Protein AF-A0A0H5R7G7-F1 (afdb_monomer_lite)

Foldseek 3Di:
DDPPDDDDDPDQDPPDPCSQVVQQVVCCVVCVVCVVVVQWDDHRPDIDGHDPDPVPDDCWDDDPQWIDHDPDIGGNVVVVVVVVPDDDDFFPVVVPPCQVPDVVSCVVCVVVVVVVVVVCVPPPDDDPVVRRPDTPDDDPDD

Secondary structure (DSSP, 8-state):
-BTTB----SSPPTT-TTHHHHHHHHHHHHHHHHHTTT-EEEETTEEEE--SSGGG--SEEEETTEEEETTEEEE-HHHHHHHHTPPPP-BTTTHHHHGGGSTTHHHHHHHHHHHHHHHHTT-S---HHHHHTSBTT-----

pLDDT: mean 73.99, std 12.45, range [29.14, 89.25]

Structure (mmCIF, N/CA/C/O backbone):
data_AF-A0A0H5R7G7-F1
#
_entry.id   AF-A0A0H5R7G7-F1
#
loop_
_atom_site.group_PDB
_atom_site.id
_atom_site.type_symbol
_atom_site.label_atom_id
_atom_site.label_alt_id
_atom_site.label_comp_id
_atom_site.label_asym_id
_atom_site.label_entity_id
_atom_site.label_seq_id
_atom_site.pdbx_PDB_ins_code
_atom_site.Cartn_x
_atom_site.Cartn_y
_atom_site.Cartn_z
_atom_site.occupancy
_atom_site.B_iso_or_equiv
_atom_site.auth_seq_id
_atom_site.auth_comp_id
_atom_site.auth_asym_id
_atom_site.auth_atom_id
_atom_site.pdbx_PDB_model_num
ATOM 1 N N . LEU A 1 1 ? 5.792 -4.549 28.013 1.00 50.31 1 LEU A N 1
ATOM 2 C CA . LEU A 1 1 ? 6.858 -5.034 28.916 1.00 50.31 1 LEU A CA 1
ATOM 3 C C . LEU A 1 1 ? 6.935 -6.538 28.756 1.00 50.31 1 LEU A C 1
ATOM 5 O O . LEU A 1 1 ? 5.994 -7.222 29.135 1.00 50.31 1 LEU A O 1
ATOM 9 N N . THR A 1 2 ? 7.977 -7.040 28.101 1.00 74.25 2 THR A N 1
ATOM 10 C CA . THR A 1 2 ? 8.246 -8.481 28.092 1.00 74.25 2 THR A CA 1
ATOM 11 C C . THR A 1 2 ? 8.862 -8.890 29.431 1.00 74.25 2 THR A C 1
ATOM 13 O O . THR A 1 2 ? 9.544 -8.065 30.041 1.00 74.25 2 THR A O 1
ATOM 16 N N . PRO A 1 3 ? 8.698 -10.149 29.873 1.00 75.56 3 PRO A N 1
ATOM 17 C CA . PRO A 1 3 ? 9.282 -10.637 31.128 1.00 75.56 3 PRO A CA 1
ATOM 18 C C . PRO A 1 3 ? 10.816 -10.503 31.220 1.00 75.56 3 PRO A C 1
ATOM 20 O O . PRO A 1 3 ? 11.372 -10.609 32.303 1.00 75.56 3 PRO A O 1
ATOM 23 N N . LEU A 1 4 ? 11.497 -10.276 30.089 1.00 76.75 4 LEU A N 1
ATOM 24 C CA . LEU A 1 4 ? 12.958 -10.310 29.942 1.00 76.75 4 LEU A CA 1
ATOM 25 C C . LEU A 1 4 ? 13.620 -8.923 29.798 1.00 76.75 4 LEU A C 1
ATOM 27 O O . LEU A 1 4 ? 14.809 -8.846 29.505 1.00 76.75 4 LEU A O 1
ATOM 31 N N . GLY A 1 5 ? 12.876 -7.828 29.989 1.00 83.69 5 GLY A N 1
ATOM 32 C CA . GLY A 1 5 ? 13.410 -6.459 29.927 1.00 83.69 5 GLY A CA 1
ATOM 33 C C . GLY A 1 5 ? 12.799 -5.587 28.828 1.00 83.69 5 GLY A C 1
ATOM 34 O O . GLY A 1 5 ? 11.854 -5.984 28.142 1.00 83.69 5 GLY A O 1
ATOM 35 N N . ILE A 1 6 ? 13.316 -4.359 28.702 1.00 85.50 6 ILE A N 1
ATOM 36 C CA . ILE A 1 6 ? 12.891 -3.365 27.706 1.00 85.50 6 ILE A CA 1
ATOM 37 C C . ILE A 1 6 ? 13.843 -3.439 26.512 1.00 85.50 6 ILE A C 1
ATOM 39 O O . ILE A 1 6 ? 15.042 -3.221 26.663 1.00 85.50 6 ILE A O 1
ATOM 43 N N . VAL A 1 7 ? 13.301 -3.716 25.326 1.00 83.38 7 VAL A N 1
ATOM 44 C CA . VAL A 1 7 ? 14.051 -3.705 24.065 1.00 83.38 7 VAL A CA 1
ATOM 45 C C . VAL A 1 7 ? 13.542 -2.557 23.203 1.00 83.38 7 VAL A C 1
ATOM 47 O O . VAL A 1 7 ? 12.358 -2.506 22.870 1.00 83.38 7 VAL A O 1
ATOM 50 N N . THR A 1 8 ? 14.440 -1.646 22.830 1.00 86.56 8 THR A N 1
ATOM 51 C CA . THR A 1 8 ? 14.144 -0.572 21.876 1.00 86.56 8 THR A CA 1
ATOM 52 C C . THR A 1 8 ? 14.501 -1.046 20.467 1.00 86.56 8 THR A C 1
ATOM 54 O O . THR A 1 8 ? 15.643 -1.450 20.239 1.00 86.56 8 THR A O 1
ATOM 57 N N . PRO A 1 9 ? 13.562 -1.024 19.505 1.00 85.19 9 PRO A N 1
ATOM 58 C CA . PRO A 1 9 ? 13.853 -1.442 18.143 1.00 85.19 9 PRO A CA 1
ATOM 59 C C . PRO A 1 9 ? 14.796 -0.442 17.460 1.00 85.19 9 PRO A C 1
ATOM 61 O O . PRO A 1 9 ? 14.601 0.767 17.538 1.00 85.19 9 PRO A O 1
ATOM 64 N N . LEU A 1 10 ? 15.796 -0.958 16.742 1.00 89.19 10 LEU A N 1
ATOM 65 C CA . LEU A 1 10 ? 16.731 -0.154 15.937 1.00 89.19 10 LEU A CA 1
ATOM 66 C C . LEU A 1 10 ? 16.224 0.107 14.510 1.00 89.19 10 LEU A C 1
ATOM 68 O O . LEU A 1 10 ? 16.883 0.775 13.718 1.00 89.19 10 LEU A O 1
ATOM 72 N N . ARG A 1 11 ? 15.064 -0.457 14.162 1.00 89.12 11 ARG A N 1
ATOM 73 C CA . ARG A 1 11 ? 14.393 -0.296 12.869 1.00 89.12 11 ARG A CA 1
ATOM 74 C C . ARG A 1 11 ? 12.963 0.171 13.086 1.00 89.12 11 ARG A C 1
ATOM 76 O O . ARG A 1 11 ? 12.426 0.055 14.186 1.00 89.12 11 ARG A O 1
ATOM 83 N N . LEU A 1 12 ? 12.356 0.687 12.022 1.00 87.19 12 LEU A N 1
ATOM 84 C CA . LEU A 1 12 ? 10.979 1.154 12.050 1.00 87.19 12 LEU A CA 1
ATOM 85 C C . LEU A 1 12 ? 10.042 0.006 12.487 1.00 87.19 12 LEU A C 1
ATOM 87 O O . LEU A 1 12 ? 10.046 -1.049 11.849 1.00 87.19 12 LEU A O 1
ATOM 91 N N . PRO A 1 13 ? 9.277 0.163 13.581 1.00 85.94 13 PRO A N 1
ATOM 92 C CA . PRO A 1 13 ? 8.437 -0.909 14.096 1.00 85.94 13 PRO A CA 1
ATOM 93 C C . PRO A 1 13 ? 7.191 -1.117 13.226 1.00 85.94 13 PRO A C 1
ATOM 95 O O . PRO A 1 13 ? 6.545 -0.157 12.792 1.00 85.94 13 PRO A O 1
ATOM 98 N N . HIS A 1 14 ? 6.814 -2.380 13.022 1.00 83.44 14 HIS A N 1
ATOM 99 C CA . HIS A 1 14 ? 5.544 -2.747 12.392 1.00 83.44 14 HIS A CA 1
ATOM 100 C C . HIS A 1 14 ? 4.369 -2.396 13.321 1.00 83.44 14 HIS A C 1
ATOM 102 O O . HIS A 1 14 ? 4.463 -2.566 14.535 1.00 83.44 14 HIS A O 1
ATOM 108 N N . GLY A 1 15 ? 3.262 -1.904 12.758 1.00 81.75 15 GLY A N 1
ATOM 109 C CA . GLY A 1 15 ? 2.038 -1.594 13.513 1.00 81.75 15 GLY A CA 1
ATOM 110 C C . GLY A 1 15 ? 1.995 -0.215 14.185 1.00 81.75 15 GLY A C 1
ATOM 111 O O . GLY A 1 15 ? 0.993 0.119 14.812 1.00 81.75 15 GLY A O 1
ATOM 112 N N . ASN A 1 16 ? 3.033 0.616 14.038 1.00 83.19 16 ASN A N 1
ATOM 113 C CA . ASN A 1 16 ? 2.960 2.023 14.436 1.00 83.19 16 ASN A CA 1
ATOM 114 C C . ASN A 1 16 ? 2.222 2.838 13.354 1.00 83.19 16 ASN A C 1
ATOM 116 O O . ASN A 1 16 ? 2.497 2.697 12.162 1.00 83.19 16 ASN A O 1
ATOM 120 N N . MET A 1 17 ? 1.297 3.702 13.788 1.00 79.44 17 MET A N 1
ATOM 121 C CA . MET A 1 17 ? 0.464 4.563 12.937 1.00 79.44 17 MET A CA 1
ATOM 122 C C . MET A 1 17 ? 1.279 5.379 11.923 1.00 79.44 17 MET A C 1
ATOM 124 O O . MET A 1 17 ? 0.839 5.567 10.792 1.00 79.44 17 MET A O 1
ATOM 128 N N . ASN A 1 18 ? 2.483 5.815 12.301 1.00 85.88 18 ASN A N 1
ATOM 129 C CA . ASN A 1 18 ? 3.323 6.659 11.451 1.00 85.88 18 ASN A CA 1
ATOM 130 C C . ASN A 1 18 ? 4.314 5.875 10.580 1.00 85.88 18 ASN A C 1
ATOM 132 O O . ASN A 1 18 ? 4.962 6.469 9.719 1.00 85.88 18 ASN A O 1
ATOM 136 N N . SER A 1 19 ? 4.434 4.556 10.766 1.00 86.75 19 SER A N 1
ATOM 137 C CA . SER A 1 19 ? 5.419 3.757 10.029 1.00 86.75 19 SER A CA 1
ATOM 138 C C . SER A 1 19 ? 5.144 3.729 8.529 1.00 86.75 19 SER A C 1
ATOM 140 O O . SER A 1 19 ? 6.076 3.816 7.738 1.00 86.75 19 SER A O 1
ATOM 142 N N . VAL A 1 20 ? 3.870 3.674 8.129 1.00 84.94 20 VAL A N 1
ATOM 143 C CA . VAL A 1 20 ? 3.482 3.678 6.710 1.00 84.94 20 VAL A CA 1
ATOM 144 C C . VAL A 1 20 ? 3.939 4.968 6.026 1.00 84.94 20 VAL A C 1
ATOM 146 O O . VAL A 1 20 ? 4.558 4.918 4.967 1.00 84.94 20 VAL A O 1
ATOM 149 N N . PHE A 1 21 ? 3.699 6.121 6.656 1.00 86.81 21 PHE A N 1
ATOM 150 C CA . PHE A 1 21 ? 4.079 7.422 6.104 1.00 86.81 21 PHE A CA 1
ATOM 151 C C . PHE A 1 21 ? 5.596 7.608 6.055 1.00 86.81 21 PHE A C 1
ATOM 153 O O . PHE A 1 21 ? 6.124 8.046 5.036 1.00 86.81 21 PHE A O 1
ATOM 160 N N . ALA A 1 22 ? 6.303 7.236 7.126 1.00 86.44 22 ALA A N 1
ATOM 161 C CA . ALA A 1 22 ? 7.760 7.325 7.173 1.00 86.44 22 ALA A CA 1
ATOM 162 C C . ALA A 1 22 ? 8.418 6.438 6.102 1.00 86.44 22 ALA A C 1
ATOM 164 O O . ALA A 1 22 ? 9.371 6.853 5.442 1.00 86.44 22 ALA A O 1
ATOM 165 N N . PHE A 1 23 ? 7.884 5.233 5.888 1.00 87.69 23 PHE A N 1
ATOM 166 C CA . PHE A 1 23 ? 8.379 4.324 4.862 1.00 87.69 23 PHE A CA 1
ATOM 167 C C . PHE A 1 23 ? 8.081 4.830 3.446 1.00 87.69 23 PHE A C 1
ATOM 169 O O . PHE A 1 23 ? 8.988 4.880 2.615 1.00 87.69 23 PHE A O 1
ATOM 176 N N . GLN A 1 24 ? 6.848 5.282 3.191 1.00 87.75 24 GLN A N 1
ATOM 177 C CA . GLN A 1 24 ? 6.452 5.877 1.913 1.00 87.75 24 GLN A CA 1
ATOM 178 C C . GLN A 1 24 ? 7.343 7.076 1.556 1.00 87.75 24 GLN A C 1
ATOM 180 O O . GLN A 1 24 ? 7.881 7.134 0.453 1.00 87.75 24 GLN A O 1
ATOM 185 N N . GLN A 1 25 ? 7.583 7.983 2.508 1.00 88.88 25 GLN A N 1
ATOM 186 C CA . GLN A 1 25 ? 8.466 9.136 2.316 1.00 88.88 25 GLN A CA 1
ATOM 187 C C . GLN A 1 25 ? 9.907 8.713 1.987 1.00 88.88 25 GLN A C 1
ATOM 189 O O . GLN A 1 25 ? 10.556 9.306 1.119 1.00 88.88 25 GLN A O 1
ATOM 194 N N . GLY A 1 26 ? 10.411 7.672 2.656 1.00 89.19 26 GLY A N 1
ATOM 195 C CA . GLY A 1 26 ? 11.720 7.093 2.360 1.00 89.19 26 GLY A CA 1
ATOM 196 C C . GLY A 1 26 ? 11.809 6.569 0.925 1.00 89.19 26 GLY A C 1
ATOM 197 O O . GLY A 1 26 ? 12.748 6.909 0.204 1.00 89.19 26 GLY A O 1
ATOM 198 N N . LYS A 1 27 ? 10.805 5.805 0.473 1.00 86.69 27 LYS A N 1
ATOM 199 C CA . LYS A 1 27 ? 10.745 5.292 -0.907 1.00 86.69 27 LYS A CA 1
ATOM 200 C C . LYS A 1 27 ? 10.670 6.418 -1.930 1.00 86.69 27 LYS A C 1
ATOM 202 O O . LYS A 1 27 ? 11.414 6.390 -2.905 1.00 86.69 27 LYS A O 1
ATOM 207 N N . GLU A 1 28 ? 9.821 7.416 -1.707 1.00 86.62 28 GLU A N 1
ATOM 208 C CA . GLU A 1 28 ? 9.699 8.567 -2.608 1.00 86.62 28 GLU A CA 1
ATOM 209 C C . GLU A 1 28 ? 11.008 9.343 -2.730 1.00 86.62 28 GLU A C 1
ATOM 211 O O . GLU A 1 28 ? 11.374 9.765 -3.824 1.00 86.62 28 GLU A O 1
ATOM 216 N N . THR A 1 29 ? 11.747 9.481 -1.629 1.00 88.88 29 THR A N 1
ATOM 217 C CA . THR A 1 29 ? 13.054 10.145 -1.632 1.00 88.88 29 THR A CA 1
ATOM 218 C C . THR A 1 29 ? 14.079 9.358 -2.450 1.00 88.88 29 THR A C 1
ATOM 220 O O . THR A 1 29 ? 14.772 9.942 -3.281 1.00 88.88 29 THR A O 1
ATOM 223 N N . ILE A 1 30 ? 14.149 8.037 -2.256 1.00 89.25 30 ILE A N 1
ATOM 224 C CA . ILE A 1 30 ? 15.098 7.154 -2.955 1.00 89.25 30 ILE A CA 1
ATOM 225 C C . ILE A 1 30 ? 14.789 7.089 -4.455 1.00 89.25 30 ILE A C 1
ATOM 227 O O . ILE A 1 30 ? 15.685 7.200 -5.288 1.00 89.25 30 ILE A O 1
ATOM 231 N N . PHE A 1 31 ? 13.515 6.928 -4.808 1.00 87.12 31 PHE A N 1
ATOM 232 C CA . PHE A 1 31 ? 13.079 6.696 -6.183 1.00 87.12 31 PHE A CA 1
ATOM 233 C C . PHE A 1 31 ? 12.613 7.961 -6.911 1.00 87.12 31 PHE A C 1
ATOM 235 O O . PHE A 1 31 ? 12.087 7.875 -8.022 1.00 87.12 31 PHE A O 1
ATOM 242 N N . ARG A 1 32 ? 12.841 9.144 -6.330 1.00 86.25 32 ARG A N 1
ATOM 243 C CA . ARG A 1 32 ? 12.445 10.441 -6.895 1.00 86.25 32 ARG A CA 1
ATOM 244 C C . ARG A 1 32 ? 12.797 10.617 -8.381 1.00 86.25 32 ARG A C 1
ATOM 246 O O . ARG A 1 32 ? 11.932 11.107 -9.107 1.00 86.25 32 ARG A O 1
ATOM 253 N N . PRO A 1 33 ? 13.992 10.211 -8.868 1.00 84.75 33 PRO A N 1
ATOM 254 C CA . PRO A 1 33 ? 14.340 10.355 -10.283 1.00 84.75 33 PRO A CA 1
ATOM 255 C C . PRO A 1 33 ? 13.503 9.477 -11.224 1.00 84.75 33 PRO A C 1
ATOM 257 O O . PRO A 1 33 ? 13.276 9.856 -12.367 1.00 84.75 33 PRO A O 1
ATOM 260 N N . LEU A 1 34 ? 13.044 8.312 -10.758 1.00 79.81 34 LEU A N 1
ATOM 261 C CA . LEU A 1 34 ? 12.232 7.384 -11.555 1.00 79.81 34 LEU A CA 1
ATOM 262 C C . LEU A 1 34 ? 10.745 7.754 -11.511 1.00 79.81 34 LEU A C 1
ATOM 264 O O . LEU A 1 34 ? 10.039 7.623 -12.512 1.00 79.81 34 LEU A O 1
ATOM 268 N N . LEU A 1 35 ? 10.284 8.266 -10.365 1.00 79.38 35 LEU A N 1
ATOM 269 C CA . LEU A 1 35 ? 8.937 8.814 -10.196 1.00 79.38 35 LEU A CA 1
ATOM 270 C C . LEU A 1 35 ? 8.699 10.012 -11.124 1.00 79.38 35 LEU A C 1
ATOM 272 O O . LEU A 1 35 ? 7.665 10.082 -11.783 1.00 79.38 35 LEU A O 1
ATOM 276 N N . SER A 1 36 ? 9.661 10.940 -11.216 1.00 75.50 36 SER A N 1
ATOM 277 C CA . SER A 1 36 ? 9.527 12.141 -12.055 1.00 75.50 36 SER A CA 1
ATOM 278 C C . SER A 1 36 ? 9.482 11.839 -13.553 1.00 75.50 36 SER A C 1
ATOM 280 O O . SER A 1 36 ? 8.961 12.641 -14.323 1.00 75.50 36 SER A O 1
ATOM 282 N N . GLN A 1 37 ? 10.004 10.684 -13.965 1.00 80.69 37 GLN A N 1
ATOM 283 C CA . GLN A 1 37 ? 9.986 10.216 -15.349 1.00 80.69 37 GLN A CA 1
ATOM 284 C C . GLN A 1 37 ? 8.751 9.360 -15.673 1.00 80.69 37 GLN A C 1
ATOM 286 O O . GLN A 1 37 ? 8.666 8.829 -16.776 1.00 80.69 37 GLN A O 1
ATOM 291 N N . PHE A 1 38 ? 7.809 9.207 -14.732 1.00 75.81 38 PHE A N 1
ATOM 292 C CA . PHE A 1 38 ? 6.622 8.347 -14.858 1.00 75.81 38 PHE A CA 1
ATOM 293 C C . PHE A 1 38 ? 6.943 6.878 -15.191 1.00 75.81 38 PHE A C 1
ATOM 295 O O . PHE A 1 38 ? 6.098 6.148 -15.704 1.00 75.81 38 PHE A O 1
ATOM 302 N N . GLN A 1 39 ? 8.160 6.422 -14.879 1.00 81.75 39 GLN A N 1
ATOM 303 C CA . GLN A 1 39 ? 8.607 5.050 -15.140 1.00 81.75 39 GLN A CA 1
ATOM 304 C C . GLN A 1 39 ? 8.304 4.102 -13.979 1.00 81.75 39 GLN A C 1
ATOM 306 O O . GLN A 1 39 ? 8.457 2.893 -14.122 1.00 81.75 39 GLN A O 1
ATOM 311 N N . LEU A 1 40 ? 7.907 4.630 -12.821 1.00 83.62 40 LEU A N 1
ATOM 312 C CA . LEU A 1 40 ? 7.692 3.857 -11.608 1.00 83.62 40 LEU A CA 1
ATOM 313 C C . LEU A 1 40 ? 6.474 4.386 -10.852 1.00 83.62 40 LEU A C 1
ATOM 315 O O . LEU A 1 40 ? 6.351 5.584 -10.615 1.00 83.62 40 LEU A O 1
ATOM 319 N N . LEU A 1 41 ? 5.601 3.476 -10.440 1.00 84.50 41 LEU A N 1
ATOM 320 C CA . LEU A 1 41 ? 4.475 3.720 -9.554 1.00 84.50 41 LEU A CA 1
ATOM 321 C C . LEU A 1 41 ? 4.752 3.031 -8.213 1.00 84.50 41 LEU A C 1
ATOM 323 O O . LEU A 1 41 ? 5.068 1.842 -8.165 1.00 84.50 41 LEU A O 1
ATOM 327 N N . ILE A 1 42 ? 4.662 3.783 -7.116 1.00 85.75 42 ILE A N 1
ATOM 328 C CA . ILE A 1 42 ? 5.029 3.322 -5.771 1.00 85.75 42 ILE A CA 1
ATOM 329 C C . ILE A 1 42 ? 3.833 3.473 -4.846 1.00 85.75 42 ILE A C 1
ATOM 331 O O . ILE A 1 42 ? 3.267 4.559 -4.743 1.00 85.75 42 ILE A O 1
ATOM 335 N N . TRP A 1 43 ? 3.493 2.402 -4.130 1.00 84.56 43 TRP A N 1
ATOM 336 C CA . TRP A 1 43 ? 2.479 2.453 -3.083 1.00 84.56 43 TRP A CA 1
ATOM 337 C C . TRP A 1 43 ? 2.873 1.587 -1.895 1.00 84.56 43 TRP A C 1
ATOM 339 O O . TRP A 1 43 ? 2.879 0.367 -2.007 1.00 84.56 43 TRP A O 1
ATOM 349 N N . VAL A 1 44 ? 3.168 2.218 -0.756 1.00 82.62 44 VAL A N 1
ATOM 350 C CA . VAL A 1 44 ? 3.581 1.580 0.503 1.00 82.62 44 VAL A CA 1
ATOM 351 C C . VAL A 1 44 ? 4.679 0.546 0.263 1.00 82.62 44 VAL A C 1
ATOM 353 O O . VAL A 1 44 ? 5.834 0.929 0.114 1.00 82.62 44 VAL A O 1
ATOM 356 N N . ASP A 1 45 ? 4.353 -0.739 0.137 1.00 81.31 45 ASP A N 1
ATOM 357 C CA . ASP A 1 45 ? 5.317 -1.813 -0.110 1.00 81.31 45 ASP A CA 1
ATOM 358 C C . ASP A 1 45 ? 5.465 -2.154 -1.602 1.00 81.31 45 ASP A C 1
ATOM 360 O O . ASP A 1 45 ? 6.564 -2.492 -2.046 1.00 81.31 45 ASP A O 1
ATOM 364 N N . ASP A 1 46 ? 4.439 -1.907 -2.415 1.00 85.44 46 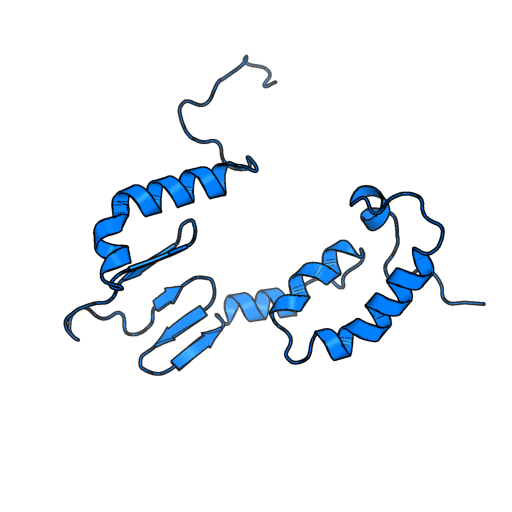ASP A N 1
ATOM 365 C CA . ASP A 1 46 ? 4.391 -2.281 -3.826 1.00 85.44 46 ASP A CA 1
ATOM 366 C C . ASP A 1 46 ? 5.143 -1.285 -4.734 1.00 85.44 46 ASP A C 1
ATOM 368 O O . ASP A 1 46 ? 5.130 -0.062 -4.527 1.00 85.44 46 ASP A O 1
ATOM 372 N N . LEU A 1 47 ? 5.785 -1.823 -5.776 1.00 86.25 47 LEU A N 1
ATOM 373 C CA . LEU A 1 47 ? 6.476 -1.099 -6.847 1.00 86.25 47 LEU A CA 1
ATOM 374 C C . LEU A 1 47 ? 6.019 -1.657 -8.199 1.00 86.25 47 LEU A C 1
ATOM 376 O O . LEU A 1 47 ? 6.116 -2.860 -8.428 1.00 86.25 47 LEU A O 1
ATOM 380 N N . LEU A 1 48 ? 5.557 -0.793 -9.100 1.00 86.69 48 LEU A N 1
ATOM 381 C CA . LEU A 1 48 ? 5.178 -1.155 -10.466 1.00 86.69 48 LEU A CA 1
ATOM 382 C C . LEU A 1 48 ? 5.950 -0.281 -11.452 1.00 86.69 48 LEU A C 1
ATOM 384 O O . LEU A 1 48 ? 5.732 0.926 -11.511 1.00 86.69 48 LEU A O 1
ATOM 388 N N . ALA A 1 49 ? 6.867 -0.884 -12.205 1.00 86.31 49 ALA A N 1
ATOM 389 C CA . ALA A 1 49 ? 7.742 -0.177 -13.135 1.00 86.31 49 ALA A CA 1
ATOM 390 C C . ALA A 1 49 ? 7.338 -0.406 -14.597 1.00 86.31 49 ALA A C 1
ATOM 392 O O . ALA A 1 49 ? 6.864 -1.480 -14.965 1.00 86.31 49 ALA A O 1
ATOM 393 N N . HIS A 1 50 ? 7.571 0.601 -15.433 1.00 82.00 50 HIS A N 1
ATOM 394 C CA . HIS A 1 50 ? 7.433 0.530 -16.880 1.00 82.00 50 HIS A CA 1
ATOM 395 C C . HIS A 1 50 ? 8.681 -0.111 -17.506 1.00 82.00 50 HIS A C 1
ATOM 397 O O . HIS A 1 50 ? 9.802 0.345 -17.271 1.00 82.00 50 HIS A O 1
ATOM 403 N N . ALA A 1 51 ? 8.491 -1.130 -18.345 1.00 81.12 51 ALA A N 1
ATOM 404 C CA . ALA A 1 51 ? 9.568 -1.766 -19.098 1.00 81.12 51 ALA A CA 1
ATOM 405 C C . ALA A 1 51 ? 9.705 -1.141 -20.504 1.00 81.12 51 ALA A C 1
ATOM 407 O O . ALA A 1 51 ? 8.698 -0.915 -21.164 1.00 81.12 51 ALA A O 1
ATOM 408 N N . PRO A 1 52 ? 10.925 -0.865 -21.002 1.00 75.25 52 PRO A N 1
ATOM 409 C CA . PRO A 1 52 ? 11.128 -0.220 -22.305 1.00 75.25 52 PRO A CA 1
ATOM 410 C C . PRO A 1 52 ? 10.979 -1.148 -23.526 1.00 75.25 52 PRO A C 1
ATOM 412 O O . PRO A 1 52 ? 10.839 -0.648 -24.637 1.00 75.25 52 PRO A O 1
ATOM 415 N N . SER A 1 53 ? 11.028 -2.475 -23.353 1.00 75.94 53 SER A N 1
ATOM 416 C CA . SER A 1 53 ? 10.906 -3.458 -24.444 1.00 75.94 53 SER A CA 1
ATOM 417 C C . SER A 1 53 ? 9.979 -4.602 -24.051 1.00 75.94 53 SER A C 1
ATOM 419 O O . SER A 1 53 ? 10.004 -5.022 -22.892 1.00 75.94 53 SER A O 1
ATOM 421 N N . ALA A 1 54 ? 9.232 -5.118 -25.038 1.00 69.44 54 ALA A N 1
ATOM 422 C CA . ALA A 1 54 ? 8.323 -6.267 -24.957 1.00 69.44 54 ALA A CA 1
ATOM 423 C C . ALA A 1 54 ? 8.953 -7.482 -24.248 1.00 69.44 54 ALA A C 1
ATOM 425 O O . ALA A 1 54 ? 8.289 -8.133 -23.446 1.00 69.44 54 ALA A O 1
ATOM 426 N N . ASP A 1 55 ? 10.249 -7.720 -24.468 1.00 74.31 55 ASP A N 1
ATOM 427 C CA . ASP A 1 55 ? 10.983 -8.872 -23.923 1.00 74.31 55 ASP A CA 1
ATOM 428 C C . ASP A 1 55 ? 11.123 -8.851 -22.390 1.00 74.31 55 ASP A C 1
ATOM 430 O O . ASP A 1 55 ? 11.362 -9.886 -21.774 1.00 74.31 55 ASP A O 1
ATOM 434 N N . ASN A 1 56 ? 10.946 -7.681 -21.766 1.00 69.81 56 ASN A N 1
ATOM 435 C CA . ASN A 1 56 ? 11.028 -7.489 -20.316 1.00 69.81 56 ASN A CA 1
ATOM 436 C C . ASN A 1 56 ? 9.654 -7.262 -19.662 1.00 69.81 56 ASN A C 1
ATOM 438 O O . ASN A 1 56 ? 9.591 -6.921 -18.477 1.00 69.81 56 ASN A O 1
ATOM 442 N N . TYR A 1 57 ? 8.551 -7.401 -20.407 1.00 75.94 57 TYR A N 1
ATOM 443 C CA . TYR A 1 57 ? 7.219 -7.248 -19.828 1.00 75.94 57 TYR A CA 1
ATOM 444 C C . TYR A 1 57 ? 6.806 -8.490 -19.048 1.00 75.94 57 TYR A C 1
ATOM 446 O O . TYR A 1 57 ? 6.904 -9.625 -19.510 1.00 75.94 57 TYR A O 1
ATOM 454 N N . LEU A 1 58 ? 6.225 -8.246 -17.877 1.00 77.94 58 LEU A N 1
ATOM 455 C CA . LEU A 1 58 ? 5.343 -9.220 -17.258 1.00 77.94 58 LEU A CA 1
ATOM 456 C C . LEU A 1 58 ? 4.048 -9.268 -18.077 1.00 77.94 58 LEU A C 1
ATOM 458 O O . LEU A 1 58 ? 3.408 -8.238 -18.288 1.00 77.94 58 LEU A O 1
ATOM 462 N N . THR A 1 59 ? 3.656 -10.463 -18.521 1.00 81.50 59 THR A N 1
ATOM 463 C CA . THR A 1 59 ? 2.386 -10.688 -19.242 1.00 81.50 59 THR A CA 1
ATOM 464 C C . THR A 1 59 ? 1.175 -10.248 -18.410 1.00 81.50 59 THR A C 1
ATOM 466 O O . THR A 1 59 ? 0.176 -9.751 -18.936 1.00 81.50 59 THR A O 1
ATOM 469 N N . GLU A 1 60 ? 1.280 -10.413 -17.092 1.00 83.44 60 GLU A N 1
ATOM 470 C CA . GLU A 1 60 ? 0.326 -9.918 -16.113 1.00 83.44 60 GLU A CA 1
ATOM 471 C C . GLU A 1 60 ? 1.074 -9.529 -14.832 1.00 83.44 60 GLU A C 1
ATOM 473 O O . GLU A 1 60 ? 1.963 -10.252 -14.377 1.00 83.44 60 GLU A O 1
ATOM 478 N N . ALA A 1 61 ? 0.729 -8.382 -14.249 1.00 86.12 61 ALA A N 1
ATOM 479 C CA . ALA A 1 61 ? 1.306 -7.897 -13.002 1.00 86.12 61 ALA A CA 1
ATOM 480 C C . ALA A 1 61 ? 0.208 -7.626 -11.972 1.00 86.12 61 ALA A C 1
ATOM 482 O O . ALA A 1 61 ? -0.767 -6.926 -12.250 1.00 86.12 61 ALA A O 1
ATOM 483 N N . LYS A 1 62 ? 0.377 -8.142 -10.754 1.00 85.62 62 LYS A N 1
ATOM 484 C CA . LYS A 1 62 ? -0.493 -7.812 -9.623 1.00 85.62 62 LYS A CA 1
ATOM 485 C C . LYS A 1 62 ? 0.053 -6.588 -8.895 1.00 85.62 62 LYS A C 1
ATOM 487 O O . LYS A 1 62 ? 1.185 -6.608 -8.427 1.00 85.62 62 LYS A O 1
ATOM 492 N N . TYR A 1 63 ? -0.765 -5.553 -8.754 1.00 85.56 63 TYR A N 1
ATOM 493 C CA . TYR A 1 63 ? -0.417 -4.326 -8.043 1.00 85.56 63 TYR A CA 1
ATOM 494 C C . TYR A 1 63 ? -1.621 -3.796 -7.256 1.00 85.56 63 TYR A C 1
ATOM 496 O O . TYR A 1 63 ? -2.707 -3.620 -7.813 1.00 85.56 63 TYR A O 1
ATOM 504 N N . CYS A 1 64 ? -1.461 -3.587 -5.942 1.00 82.25 64 CYS A N 1
ATOM 505 C CA . CYS A 1 64 ? -2.507 -3.073 -5.044 1.00 82.25 64 CYS A CA 1
ATOM 506 C C . CYS A 1 64 ? -3.875 -3.786 -5.166 1.00 82.25 64 CYS A C 1
ATOM 508 O O . CYS A 1 64 ? -4.934 -3.154 -5.143 1.00 82.25 64 CYS A O 1
ATOM 510 N N . GLY A 1 65 ? -3.866 -5.115 -5.322 1.00 78.25 65 GLY A N 1
ATOM 511 C CA . GLY A 1 65 ? -5.088 -5.926 -5.449 1.00 78.25 65 GLY A CA 1
ATOM 512 C C . GLY A 1 65 ? -5.788 -5.839 -6.812 1.00 78.25 65 GLY A C 1
ATOM 513 O O . GLY A 1 65 ? -6.949 -6.238 -6.931 1.00 78.25 65 GLY A O 1
ATOM 514 N N . ARG A 1 66 ? -5.100 -5.316 -7.831 1.00 82.44 66 ARG A N 1
ATOM 515 C CA . ARG A 1 66 ? -5.519 -5.318 -9.235 1.00 82.44 66 ARG A CA 1
ATOM 516 C C . ARG A 1 66 ? -4.510 -6.085 -10.085 1.00 82.44 66 ARG A C 1
ATOM 518 O O . ARG A 1 66 ? -3.318 -6.059 -9.798 1.00 82.44 66 ARG A O 1
ATOM 525 N N . LEU A 1 67 ? -5.000 -6.770 -11.107 1.00 85.38 67 LEU A N 1
ATOM 526 C CA . LEU A 1 67 ? -4.225 -7.447 -12.138 1.00 85.38 67 LEU A CA 1
ATOM 527 C C . LEU A 1 67 ? -4.175 -6.546 -13.369 1.00 85.38 67 LEU A C 1
ATOM 529 O O . LEU A 1 67 ? -5.212 -6.106 -13.866 1.00 85.38 67 LEU A O 1
ATOM 533 N N . TYR A 1 68 ? -2.968 -6.257 -13.829 1.00 85.19 68 TYR A N 1
ATOM 534 C CA . TYR A 1 68 ? -2.683 -5.437 -14.993 1.00 85.19 68 TYR A CA 1
ATOM 535 C C . TYR A 1 68 ? -2.163 -6.356 -16.091 1.00 85.19 68 TYR A C 1
ATOM 537 O O . TYR A 1 68 ? -1.098 -6.948 -15.938 1.00 85.19 68 TYR A O 1
ATOM 545 N N . SER A 1 69 ? -2.910 -6.468 -17.185 1.00 84.81 69 SER A N 1
ATOM 546 C CA . SER A 1 69 ? -2.496 -7.165 -18.404 1.00 84.81 69 SER A CA 1
ATOM 547 C C . SER A 1 69 ? -2.518 -6.190 -19.585 1.00 84.81 69 SER A C 1
ATOM 549 O O . SER A 1 69 ? -2.960 -5.044 -19.441 1.00 84.81 69 SER A O 1
ATOM 551 N N . SER A 1 70 ? -2.024 -6.601 -20.755 1.00 76.50 70 SER A N 1
ATOM 552 C CA . SER A 1 70 ? -1.954 -5.714 -21.919 1.00 76.50 70 SER A CA 1
ATOM 553 C C . SER A 1 70 ? -3.366 -5.241 -22.309 1.00 76.50 70 SER A C 1
ATOM 555 O O . SER A 1 70 ? -4.230 -5.999 -2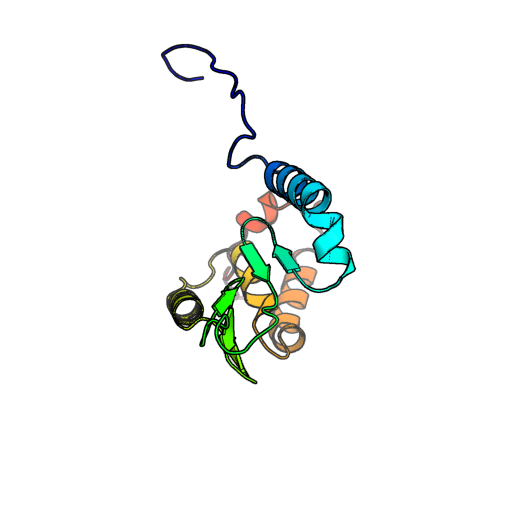2.742 1.00 76.50 70 SER A O 1
ATOM 557 N N . GLY A 1 71 ? -3.646 -3.962 -22.047 1.00 74.50 71 GLY A N 1
ATOM 558 C CA . GLY A 1 71 ? -4.927 -3.321 -22.356 1.00 74.50 71 GLY A CA 1
ATOM 559 C C . GLY A 1 71 ? -6.083 -3.576 -21.380 1.00 74.50 71 GLY A C 1
ATOM 560 O O . GLY A 1 71 ? -7.154 -3.010 -21.588 1.00 74.50 71 GLY A O 1
ATOM 561 N N . THR A 1 72 ? -5.911 -4.364 -20.311 1.00 79.50 72 THR A N 1
ATOM 562 C CA . THR A 1 72 ? -6.986 -4.586 -19.325 1.00 79.50 72 THR A CA 1
ATOM 563 C C . THR A 1 72 ? -6.488 -4.514 -17.887 1.00 79.50 72 THR A C 1
ATOM 565 O O . THR A 1 72 ? -5.408 -4.992 -17.548 1.00 79.50 72 THR A O 1
ATOM 568 N N . VAL A 1 73 ? -7.307 -3.915 -17.022 1.00 83.88 73 VAL A N 1
ATOM 569 C CA . VAL A 1 73 ? -7.095 -3.905 -15.573 1.00 83.88 73 VAL A CA 1
ATOM 570 C C . VAL A 1 73 ? -8.277 -4.609 -14.930 1.00 83.88 73 VAL A C 1
ATOM 572 O O . VAL A 1 73 ? -9.424 -4.213 -15.133 1.00 83.88 73 VAL A O 1
ATOM 575 N N . ARG A 1 74 ? -8.008 -5.669 -14.170 1.00 83.62 74 ARG A N 1
ATOM 576 C CA . ARG A 1 74 ? -9.026 -6.477 -13.487 1.00 83.62 74 ARG A CA 1
ATOM 577 C C . ARG A 1 74 ? -8.779 -6.451 -11.986 1.00 83.62 74 ARG A C 1
ATOM 579 O O . ARG A 1 74 ? -7.661 -6.226 -11.534 1.00 83.62 74 ARG A O 1
ATOM 586 N N . HIS A 1 75 ? -9.816 -6.667 -11.189 1.00 80.69 75 HIS A N 1
ATOM 587 C CA . HIS A 1 75 ? -9.615 -6.922 -9.765 1.00 80.69 75 HIS A CA 1
ATOM 588 C C . HIS A 1 75 ? -9.044 -8.323 -9.570 1.00 80.69 75 HIS A C 1
ATOM 590 O O . HIS A 1 75 ? -9.405 -9.244 -10.299 1.00 80.69 75 HIS A O 1
ATOM 596 N N . ASP A 1 76 ? -8.158 -8.471 -8.588 1.00 82.81 76 ASP A N 1
ATOM 597 C CA . ASP A 1 76 ? -7.656 -9.785 -8.204 1.00 82.81 76 ASP A CA 1
ATOM 598 C C . ASP A 1 76 ? -8.831 -10.668 -7.733 1.00 82.81 76 ASP A C 1
ATOM 600 O O . ASP A 1 76 ? -9.514 -10.292 -6.772 1.00 82.81 76 ASP A O 1
ATOM 604 N N . PRO A 1 77 ? -9.092 -11.823 -8.374 1.00 81.44 77 PRO A N 1
ATOM 605 C CA . PRO A 1 77 ? -10.176 -12.712 -7.973 1.00 81.44 77 PRO A CA 1
ATOM 606 C C . PRO A 1 77 ? -10.026 -13.174 -6.523 1.00 81.44 77 PRO A C 1
ATOM 608 O O . PRO A 1 77 ? -11.024 -13.238 -5.820 1.00 81.44 77 PRO A O 1
ATOM 611 N N . ALA A 1 78 ? -8.807 -13.376 -6.008 1.00 80.75 78 ALA A N 1
ATOM 612 C CA . ALA A 1 78 ? -8.613 -13.748 -4.604 1.00 80.75 78 ALA A CA 1
ATOM 613 C C . ALA A 1 78 ? -9.088 -12.649 -3.638 1.00 80.75 78 ALA A C 1
ATOM 615 O O . ALA A 1 78 ? -9.624 -12.930 -2.562 1.00 80.75 78 ALA A O 1
ATOM 616 N N . ARG A 1 79 ? -8.939 -11.378 -4.035 1.00 76.81 79 ARG A N 1
ATOM 617 C CA . ARG A 1 79 ? -9.495 -10.244 -3.291 1.00 76.81 79 ARG A CA 1
ATOM 618 C C . ARG A 1 79 ? -11.020 -10.252 -3.354 1.00 76.81 79 ARG A C 1
ATOM 620 O O . ARG A 1 79 ? -11.649 -9.985 -2.337 1.00 76.81 79 ARG A O 1
ATOM 627 N N . LEU A 1 80 ? -11.603 -10.550 -4.514 1.00 74.56 80 LEU A N 1
ATOM 628 C CA . LEU A 1 80 ? -13.055 -10.620 -4.680 1.00 74.56 80 LEU A CA 1
ATOM 629 C C . LEU A 1 80 ? -13.668 -11.763 -3.860 1.00 74.56 80 LEU A C 1
ATOM 631 O O . LEU A 1 80 ? -14.616 -11.524 -3.123 1.00 74.56 80 LEU A O 1
ATOM 635 N N . GLU A 1 81 ? -13.085 -12.960 -3.910 1.00 80.19 81 GLU A N 1
ATOM 636 C CA . GLU A 1 81 ? -13.504 -14.107 -3.091 1.00 80.19 81 GLU A CA 1
ATOM 637 C C . GLU A 1 81 ? -13.451 -13.775 -1.597 1.00 80.19 81 GLU A C 1
ATOM 639 O O . GLU A 1 81 ? -14.394 -14.036 -0.853 1.00 80.19 81 GLU A O 1
ATOM 644 N N . SER A 1 82 ? -12.388 -13.094 -1.159 1.00 76.69 82 SER A N 1
ATOM 645 C CA . SER A 1 82 ? -12.273 -12.637 0.230 1.00 76.69 82 SER A CA 1
ATOM 646 C C . SER A 1 82 ? -13.388 -11.664 0.622 1.00 76.69 82 SER A C 1
ATOM 648 O O . SER A 1 82 ? -13.819 -11.678 1.771 1.00 76.69 82 SER A O 1
ATOM 650 N N . LEU A 1 83 ? -13.865 -10.832 -0.313 1.00 71.12 83 LEU A N 1
ATOM 651 C CA . LEU A 1 83 ? -14.989 -9.922 -0.084 1.00 71.12 83 LEU A CA 1
ATOM 652 C C . LEU A 1 83 ? -16.332 -10.666 -0.044 1.00 71.12 83 LEU A C 1
ATOM 654 O O . LEU A 1 83 ? -17.195 -10.303 0.751 1.00 71.12 83 LEU A O 1
ATOM 658 N N . ILE A 1 84 ? -16.502 -11.702 -0.870 1.00 77.06 84 ILE A N 1
ATOM 659 C CA . ILE A 1 84 ? -17.715 -12.534 -0.917 1.00 77.06 84 ILE A CA 1
ATOM 660 C C . ILE A 1 84 ? -17.884 -13.325 0.385 1.00 77.06 84 ILE A C 1
ATOM 662 O O . ILE A 1 84 ? -18.994 -13.451 0.893 1.00 77.06 84 ILE A O 1
ATOM 666 N N . VAL A 1 85 ? -16.782 -13.824 0.946 1.00 79.62 85 VAL A N 1
ATOM 667 C CA . VAL A 1 85 ? -16.775 -14.643 2.171 1.00 79.62 85 VAL A CA 1
ATOM 668 C C . VAL A 1 85 ? -16.786 -13.785 3.450 1.00 79.62 85 VAL A C 1
ATOM 670 O O . VAL A 1 85 ? -16.754 -14.319 4.560 1.00 79.62 85 VAL A O 1
ATOM 673 N N . MET A 1 86 ? -16.850 -12.452 3.346 1.00 75.94 86 MET A N 1
ATOM 674 C CA . MET A 1 86 ? -16.858 -11.602 4.538 1.00 75.94 86 MET A CA 1
ATOM 675 C C . MET A 1 86 ? -18.079 -11.862 5.430 1.00 75.94 86 MET A C 1
ATOM 677 O O . MET A 1 86 ? -19.202 -11.975 4.932 1.00 75.94 86 MET A O 1
ATOM 681 N N . PRO A 1 87 ? -17.890 -11.894 6.762 1.00 74.81 87 PRO A N 1
ATOM 682 C CA . PRO A 1 87 ? -19.005 -11.978 7.689 1.00 74.81 87 PRO A CA 1
ATOM 683 C C . PRO A 1 87 ? -19.900 -10.746 7.548 1.00 74.81 87 PRO A C 1
ATOM 685 O O . PRO A 1 87 ? -19.430 -9.641 7.263 1.00 74.81 87 PRO A O 1
ATOM 688 N N . SER A 1 88 ? -21.202 -10.928 7.774 1.00 72.12 88 SER A N 1
ATOM 689 C CA . SER A 1 88 ? -22.137 -9.806 7.775 1.00 72.12 88 SER A CA 1
ATOM 690 C C . SER A 1 88 ? -21.699 -8.757 8.809 1.00 72.12 88 SER A C 1
ATOM 692 O O . SER A 1 88 ? -21.386 -9.122 9.946 1.00 72.12 88 SER A O 1
ATOM 694 N N . PRO A 1 89 ? -21.665 -7.467 8.434 1.00 69.94 89 PRO A N 1
ATOM 695 C CA . PRO A 1 89 ? -21.195 -6.405 9.311 1.00 69.94 89 PRO A CA 1
ATOM 696 C C . PRO A 1 89 ? -22.089 -6.326 10.549 1.00 69.94 89 PRO A C 1
ATOM 698 O O . PRO A 1 89 ? -23.311 -6.212 10.443 1.00 69.94 89 PRO A O 1
ATOM 701 N N . SER A 1 90 ? -21.474 -6.402 11.727 1.00 71.44 90 SER A N 1
ATOM 702 C CA . SER A 1 90 ? -22.187 -6.348 13.011 1.00 71.44 90 SER A CA 1
ATOM 703 C C . SER A 1 90 ? -22.083 -4.972 13.662 1.00 71.44 90 SER A C 1
ATOM 705 O O . SER A 1 90 ? -22.973 -4.574 14.421 1.00 71.44 90 SER A O 1
ATOM 707 N N . THR A 1 91 ? -21.031 -4.225 13.314 1.00 61.41 91 THR A N 1
ATOM 708 C CA . THR A 1 91 ? -20.764 -2.879 13.812 1.00 61.41 91 THR A CA 1
ATOM 709 C C . THR A 1 91 ? -20.710 -1.862 12.678 1.00 61.41 91 THR A C 1
ATOM 711 O O . THR A 1 91 ? -20.341 -2.159 11.541 1.00 61.41 91 THR A O 1
ATOM 714 N N . ALA A 1 92 ? -21.042 -0.608 12.986 1.00 61.31 92 ALA A N 1
ATOM 715 C CA . ALA A 1 9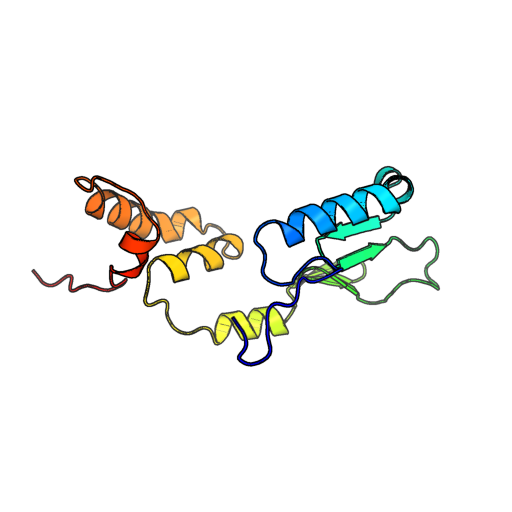2 ? -21.026 0.467 11.997 1.00 61.31 92 ALA A CA 1
ATOM 716 C C . ALA A 1 92 ? -19.618 0.742 11.421 1.00 61.31 92 ALA A C 1
ATOM 718 O O . ALA A 1 92 ? -19.496 1.313 10.337 1.00 61.31 92 ALA A O 1
ATOM 719 N N . ALA A 1 93 ? -18.553 0.312 12.110 1.00 60.91 93 ALA A N 1
ATOM 720 C CA . ALA A 1 93 ? -17.187 0.368 11.598 1.00 60.91 93 ALA A CA 1
ATOM 721 C C . ALA A 1 93 ? -16.978 -0.576 10.397 1.00 60.91 93 ALA A C 1
ATOM 723 O O . ALA A 1 93 ? -16.307 -0.189 9.436 1.00 60.91 93 ALA A O 1
ATOM 724 N N . ASP A 1 94 ? -17.614 -1.751 10.407 1.00 64.06 94 ASP A N 1
ATOM 725 C CA . ASP A 1 94 ? -17.501 -2.772 9.356 1.00 64.06 94 ASP A CA 1
ATOM 726 C C . ASP A 1 94 ? -18.069 -2.278 8.009 1.00 64.06 94 ASP A C 1
ATOM 728 O O . ASP A 1 94 ? -17.607 -2.669 6.938 1.00 64.06 94 ASP A O 1
ATOM 732 N N . LEU A 1 95 ? -19.024 -1.339 8.045 1.00 62.03 95 LEU A N 1
ATOM 733 C CA . LEU A 1 95 ? -19.666 -0.762 6.856 1.00 62.03 95 LEU A CA 1
ATOM 734 C C . LEU A 1 95 ? -18.767 0.206 6.065 1.00 62.03 95 LEU A C 1
ATOM 736 O O . LEU A 1 95 ? -19.061 0.521 4.911 1.00 62.03 95 LEU A O 1
ATOM 740 N N . THR A 1 96 ? -17.676 0.703 6.655 1.00 59.69 96 THR A N 1
ATOM 741 C CA . THR A 1 96 ? -16.864 1.768 6.037 1.00 59.69 96 THR A CA 1
ATOM 742 C C . THR A 1 96 ? -15.958 1.276 4.907 1.00 59.69 96 THR A C 1
ATOM 744 O O . THR A 1 96 ? -15.726 2.012 3.947 1.00 59.69 96 THR A O 1
ATOM 747 N N . TRP A 1 97 ? -15.475 0.033 4.960 1.00 57.81 97 TRP A N 1
ATOM 748 C CA . TRP A 1 97 ? -14.487 -0.481 4.003 1.00 57.81 97 TRP A CA 1
ATOM 749 C C . TRP A 1 97 ? -15.084 -0.838 2.631 1.00 57.81 97 TRP A C 1
ATOM 751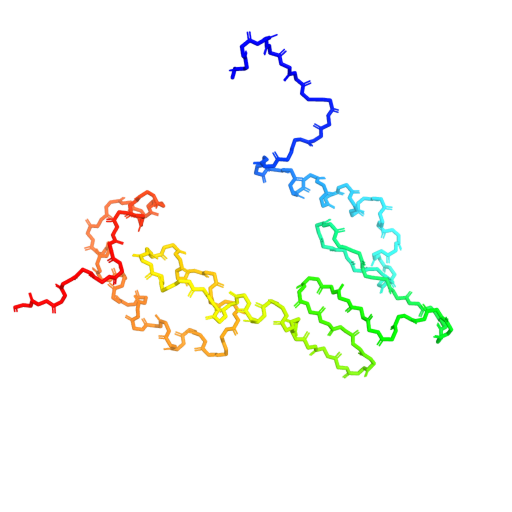 O O . TRP A 1 97 ? -14.466 -0.587 1.593 1.00 57.81 97 TRP A O 1
ATOM 761 N N . ILE A 1 98 ? -16.321 -1.339 2.622 1.00 61.41 98 ILE A N 1
ATOM 762 C CA . ILE A 1 98 ? -17.031 -1.807 1.420 1.00 61.41 98 ILE A CA 1
ATOM 763 C C . ILE A 1 98 ? -17.349 -0.641 0.457 1.00 61.41 98 ILE A C 1
ATOM 765 O O . ILE A 1 98 ? -17.449 -0.824 -0.756 1.00 61.41 98 ILE A O 1
ATOM 769 N N . SER A 1 99 ? -17.407 0.584 0.990 1.00 60.19 99 SER A N 1
ATOM 770 C CA . SER A 1 99 ? -17.783 1.811 0.276 1.00 60.19 99 SER A CA 1
ATOM 771 C C . SER A 1 99 ? -17.008 2.121 -0.996 1.00 60.19 99 SER A C 1
ATOM 773 O O . SER A 1 99 ? -17.562 2.626 -1.968 1.00 60.19 99 SER A O 1
ATOM 775 N N . SER A 1 100 ? -15.723 1.792 -1.004 1.00 58.53 100 SER A N 1
ATOM 776 C CA . SER A 1 100 ? -14.798 2.162 -2.074 1.00 58.53 100 SER A CA 1
ATOM 777 C C . SER A 1 100 ? -14.888 1.268 -3.318 1.00 58.53 100 SER A C 1
ATOM 779 O O . SER A 1 100 ? -14.240 1.567 -4.317 1.00 58.53 100 SER A O 1
ATOM 781 N N . HIS A 1 101 ? -15.662 0.177 -3.266 1.00 57.56 101 HIS A N 1
ATOM 782 C CA . HIS A 1 101 ? -15.690 -0.858 -4.309 1.00 57.56 101 HIS A CA 1
ATOM 783 C C . HIS A 1 101 ? -17.075 -1.063 -4.948 1.00 57.56 101 HIS A C 1
ATOM 785 O O . HIS A 1 101 ? -17.213 -1.908 -5.829 1.00 57.56 101 HIS A O 1
ATOM 791 N N . ILE A 1 102 ? -18.097 -0.308 -4.532 1.00 64.81 102 ILE A N 1
ATOM 792 C CA . ILE A 1 102 ? -19.467 -0.430 -5.046 1.00 64.81 102 ILE A CA 1
ATOM 793 C C . ILE A 1 102 ? -19.770 0.761 -5.978 1.00 64.81 102 ILE A C 1
ATOM 795 O O . ILE A 1 102 ? -19.717 1.910 -5.530 1.00 64.81 102 ILE A O 1
ATOM 799 N N . PRO A 1 103 ? -20.100 0.533 -7.264 1.00 63.59 103 PRO A N 1
ATOM 800 C CA . PRO A 1 103 ? -20.626 1.582 -8.137 1.00 63.59 103 PRO A CA 1
ATOM 801 C C . PRO A 1 103 ? -21.901 2.185 -7.538 1.00 63.59 103 PRO A C 1
ATOM 803 O O . PRO A 1 103 ? -22.723 1.458 -6.987 1.00 63.59 103 PRO A O 1
ATOM 806 N N . ASP A 1 104 ? -22.059 3.507 -7.609 1.00 64.06 104 ASP A N 1
ATOM 807 C CA . ASP A 1 104 ? -23.185 4.227 -6.992 1.00 64.06 104 ASP A CA 1
ATOM 808 C C . ASP A 1 104 ? -23.377 3.948 -5.487 1.00 64.06 104 ASP A C 1
ATOM 810 O O . ASP A 1 104 ? -24.482 4.089 -4.953 1.00 64.06 104 ASP A O 1
ATOM 814 N N . PHE A 1 105 ? -22.296 3.601 -4.772 1.00 68.62 105 PHE A N 1
ATOM 815 C CA . PHE A 1 105 ? -22.327 3.314 -3.334 1.00 68.62 105 PHE A CA 1
ATOM 816 C C . PHE A 1 105 ? -23.073 4.379 -2.530 1.00 68.62 105 PHE A C 1
ATOM 818 O O . PHE A 1 105 ? -23.894 4.049 -1.675 1.00 68.62 105 PHE A O 1
ATOM 825 N N . GLU A 1 106 ? -22.827 5.658 -2.828 1.00 68.94 106 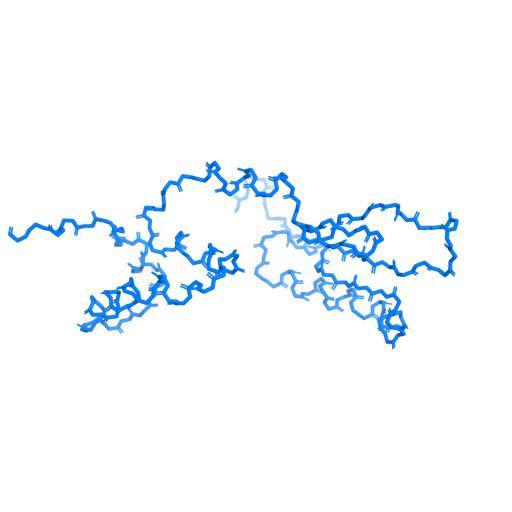GLU A N 1
ATOM 826 C CA . GLU A 1 106 ? -23.479 6.764 -2.126 1.00 68.94 106 GLU A CA 1
ATOM 827 C C . GLU A 1 106 ? -25.001 6.698 -2.236 1.00 68.94 106 GLU A C 1
ATOM 829 O O . GLU A 1 106 ? -25.684 6.962 -1.254 1.00 68.94 106 GLU A O 1
ATOM 834 N N . ARG A 1 107 ? -25.562 6.271 -3.373 1.00 76.50 107 ARG A N 1
ATOM 835 C CA . ARG A 1 107 ? -27.016 6.131 -3.525 1.00 76.50 107 ARG A CA 1
ATOM 836 C C . ARG A 1 107 ? -27.565 4.992 -2.667 1.00 76.50 107 ARG A C 1
ATOM 838 O O . ARG A 1 107 ? -28.632 5.140 -2.076 1.00 76.50 107 ARG A O 1
ATOM 845 N N . HIS A 1 108 ? -26.834 3.885 -2.587 1.00 69.31 108 HIS A N 1
ATOM 846 C CA . HIS A 1 108 ? -27.227 2.705 -1.816 1.00 69.31 108 HIS A CA 1
ATOM 847 C C . HIS A 1 108 ? -27.086 2.900 -0.306 1.00 69.31 108 HIS A C 1
ATOM 849 O O . HIS A 1 108 ? -27.877 2.361 0.463 1.00 69.31 108 HIS A O 1
ATOM 855 N N . VAL A 1 109 ? -26.105 3.692 0.122 1.00 72.50 109 VAL A N 1
ATOM 856 C CA . VAL A 1 109 ? -25.800 3.911 1.541 1.00 72.50 109 VAL A CA 1
ATOM 857 C C . VAL A 1 109 ? -26.404 5.196 2.086 1.00 72.50 109 VAL A C 1
ATOM 859 O O . VAL A 1 109 ? -26.468 5.361 3.301 1.00 72.50 109 VAL A O 1
ATOM 862 N N . ARG A 1 110 ? -26.969 6.060 1.235 1.00 75.31 110 ARG A N 1
ATOM 863 C CA . ARG A 1 110 ? -27.722 7.247 1.659 1.00 75.31 110 ARG A CA 1
ATOM 864 C C . ARG A 1 110 ? -28.793 6.953 2.719 1.00 75.31 110 ARG A C 1
ATOM 866 O O . ARG A 1 110 ? -28.731 7.595 3.761 1.00 75.31 110 ARG A O 1
ATOM 873 N N . PRO A 1 111 ? -29.676 5.943 2.565 1.00 76.75 111 PRO A N 1
ATOM 874 C CA . PRO A 1 111 ? -30.678 5.640 3.592 1.00 76.75 111 PRO A CA 1
ATOM 875 C C . PRO A 1 111 ? -30.051 5.245 4.938 1.00 76.75 111 PRO A C 1
ATOM 877 O O . PRO A 1 111 ? -30.574 5.584 5.996 1.00 76.75 111 PRO A O 1
ATOM 880 N N . LEU A 1 1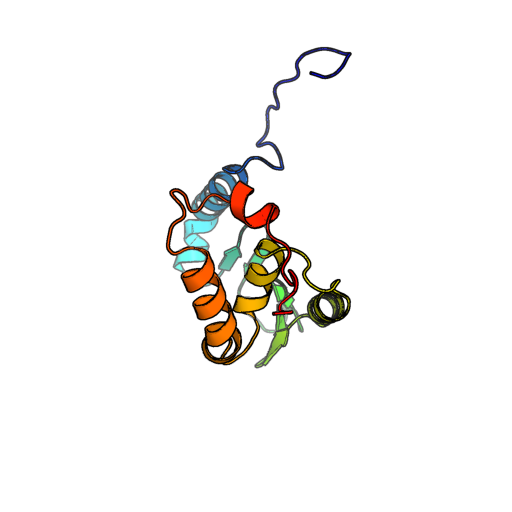12 ? -28.900 4.563 4.907 1.00 70.06 112 LEU A N 1
ATOM 881 C CA . LEU A 1 112 ? -28.149 4.179 6.106 1.00 70.06 112 LEU A CA 1
ATOM 882 C C . LEU A 1 112 ? -27.416 5.375 6.733 1.00 70.06 112 LEU A C 1
ATOM 884 O O . LEU A 1 112 ? -27.382 5.489 7.955 1.00 70.06 112 LEU A O 1
ATOM 888 N N . ARG A 1 113 ? -26.854 6.284 5.921 1.00 72.69 113 ARG A N 1
ATOM 889 C CA . ARG A 1 113 ? -26.249 7.543 6.390 1.00 72.69 113 ARG A CA 1
ATOM 890 C C . ARG A 1 113 ? -27.292 8.449 7.035 1.00 72.69 113 ARG A C 1
ATOM 892 O O . ARG A 1 113 ? -26.993 9.025 8.076 1.00 72.69 113 ARG A O 1
ATOM 899 N N . ASP A 1 114 ? -28.482 8.548 6.452 1.00 76.06 114 ASP A N 1
ATOM 900 C CA . ASP A 1 114 ? -29.581 9.362 6.974 1.00 76.06 114 ASP A CA 1
ATOM 901 C C . ASP A 1 114 ? -30.087 8.786 8.307 1.00 76.06 114 ASP A C 1
ATOM 903 O O . ASP A 1 114 ? -30.237 9.515 9.289 1.00 76.06 114 ASP A O 1
ATOM 907 N N . LEU A 1 115 ? -30.247 7.458 8.392 1.00 70.81 115 LEU A N 1
ATOM 908 C CA . LEU A 1 115 ? -30.585 6.763 9.638 1.00 70.81 115 LEU A CA 1
ATOM 909 C C . LEU A 1 115 ? -29.515 6.975 10.720 1.00 70.81 115 LEU A C 1
ATOM 911 O O . LEU A 1 115 ? -29.843 7.311 11.857 1.00 70.81 115 LEU A O 1
ATOM 915 N N . LEU A 1 116 ? -28.234 6.855 10.362 1.00 68.94 116 LEU A N 1
ATOM 916 C CA . LEU A 1 116 ? -27.119 7.128 11.266 1.00 68.94 116 LEU A CA 1
ATOM 917 C C . LEU A 1 116 ? -27.111 8.591 11.733 1.00 68.94 116 LEU A C 1
ATOM 919 O O . LEU A 1 116 ? -26.960 8.850 12.923 1.00 68.94 116 LEU A O 1
ATOM 923 N N . GLN A 1 117 ? -27.284 9.554 10.825 1.00 72.38 117 GLN A N 1
ATOM 924 C CA . GLN A 1 117 ? -27.324 10.975 11.171 1.00 72.38 117 GLN A CA 1
ATOM 925 C C . GLN A 1 117 ? -28.471 11.291 12.132 1.00 72.38 117 GLN A C 1
ATOM 927 O O . GLN A 1 117 ? -28.242 12.016 13.098 1.00 72.38 117 GLN A O 1
ATOM 932 N N . ASN A 1 118 ? -29.654 10.711 11.920 1.00 71.75 118 ASN A N 1
ATOM 933 C CA . ASN A 1 118 ? -30.808 10.883 12.803 1.00 71.75 118 ASN A CA 1
ATOM 934 C C . ASN A 1 118 ? -30.561 10.296 14.201 1.00 71.75 118 ASN A C 1
ATOM 936 O O . ASN A 1 118 ? -30.844 10.959 15.192 1.00 71.75 118 ASN A O 1
ATOM 940 N N . LEU A 1 119 ? -29.958 9.105 14.301 1.00 65.38 119 LEU A N 1
ATOM 941 C CA . LEU A 1 119 ? -29.577 8.506 15.591 1.00 65.38 119 LEU A CA 1
ATOM 942 C C . LEU A 1 119 ? -28.505 9.321 16.337 1.00 65.38 119 LEU A C 1
ATOM 944 O O . LEU A 1 119 ? -28.395 9.247 17.560 1.00 65.38 119 LEU A O 1
ATOM 948 N N . MET A 1 120 ? -27.704 10.100 15.607 1.00 64.69 120 MET A N 1
ATOM 949 C CA . MET A 1 120 ? -26.651 10.946 16.168 1.00 64.69 120 MET A CA 1
ATOM 950 C C . MET A 1 120 ? -27.116 12.366 16.525 1.00 64.69 120 MET A C 1
ATOM 952 O O . MET A 1 120 ? -26.368 13.085 17.195 1.00 64.69 120 MET A O 1
ATOM 956 N N . GLN A 1 121 ? -28.313 12.796 16.106 1.00 65.25 121 GLN A N 1
ATOM 957 C CA . GLN A 1 121 ? -28.879 14.088 16.504 1.00 65.25 121 GLN A CA 1
ATOM 958 C C . GLN A 1 121 ? -29.203 14.056 18.007 1.00 65.25 121 GLN A C 1
ATOM 960 O O . GLN A 1 121 ? -30.199 13.486 18.433 1.00 65.25 121 GLN A O 1
ATOM 965 N N . GLY A 1 122 ? -28.315 14.641 18.819 1.00 61.19 122 GLY A N 1
ATOM 966 C CA . GLY A 1 122 ? -28.417 14.675 20.287 1.00 61.19 122 GLY A CA 1
ATOM 967 C C . GLY A 1 122 ? -27.214 14.082 21.032 1.00 61.19 122 GLY A C 1
ATOM 968 O O . GLY A 1 122 ? -27.143 14.189 22.253 1.00 61.19 122 GLY A O 1
ATOM 969 N N . GLN A 1 123 ? -26.243 13.490 20.329 1.00 62.66 123 GLN A N 1
ATOM 970 C CA . GLN A 1 123 ? -25.017 12.950 20.931 1.00 62.66 123 GLN A CA 1
ATOM 971 C C . GLN A 1 123 ? -23.893 14.000 20.959 1.00 62.66 123 GLN A C 1
ATOM 973 O O . GLN A 1 123 ? -23.607 14.652 19.956 1.00 62.66 123 GLN A O 1
ATOM 978 N N . GLY A 1 124 ? -23.209 14.130 22.100 1.00 58.50 124 GLY A N 1
ATOM 979 C CA . GLY A 1 124 ? -22.148 15.127 22.305 1.00 58.50 124 GLY A CA 1
ATOM 980 C C . GLY A 1 124 ? -20.807 14.826 21.619 1.00 58.50 124 GLY A C 1
ATOM 981 O O . GLY A 1 124 ? -19.938 15.693 21.595 1.00 58.50 124 GLY A O 1
ATOM 982 N N . SER A 1 125 ? -20.596 13.620 21.068 1.00 58.12 125 SER A N 1
ATOM 983 C CA . SER A 1 125 ? -19.331 13.253 20.414 1.00 58.12 125 SER A CA 1
ATOM 984 C C . SER A 1 125 ? -19.491 12.162 19.351 1.00 58.12 125 SER A C 1
ATOM 986 O O . SER A 1 125 ? -20.284 11.238 19.499 1.00 58.12 125 SER A O 1
ATOM 988 N N . ARG A 1 126 ? -18.694 12.251 18.277 1.00 61.09 126 ARG A N 1
ATOM 989 C CA . ARG A 1 126 ? -18.650 11.300 17.148 1.00 61.09 126 ARG A CA 1
ATOM 990 C C . ARG A 1 126 ? -17.438 10.361 17.235 1.00 61.09 126 ARG A C 1
ATOM 992 O O . ARG A 1 126 ? -16.697 10.210 16.266 1.00 61.09 126 ARG A O 1
ATOM 999 N N . SER A 1 127 ? -17.162 9.796 18.408 1.00 59.44 127 SER A N 1
ATOM 1000 C CA . SER A 1 127 ? -15.949 8.994 18.620 1.00 59.44 127 SER A CA 1
ATOM 1001 C C . SER A 1 127 ? -16.107 7.541 18.144 1.00 59.44 127 SER A C 1
ATOM 1003 O O . SER A 1 127 ? -17.186 6.955 18.214 1.00 59.44 127 SER A O 1
ATOM 1005 N N . LYS A 1 128 ? -15.004 6.924 17.697 1.00 54.38 128 LYS A N 1
ATOM 1006 C CA . LYS A 1 128 ? -14.954 5.513 17.255 1.00 54.38 128 LYS A CA 1
ATOM 1007 C C . LYS A 1 128 ? -15.454 4.525 18.319 1.00 54.38 128 LYS A C 1
ATOM 1009 O O . LYS A 1 128 ? -16.032 3.502 17.972 1.00 54.38 128 LYS A O 1
ATOM 1014 N N . ALA A 1 129 ? -15.245 4.844 19.597 1.00 58.44 129 ALA A N 1
ATOM 1015 C CA . ALA A 1 129 ? -15.695 4.027 20.722 1.00 58.44 129 ALA A CA 1
ATOM 1016 C C . ALA A 1 129 ? -17.227 3.973 20.815 1.00 58.44 129 ALA A C 1
ATOM 1018 O O . ALA A 1 129 ? -17.788 2.910 21.052 1.00 58.44 129 ALA A O 1
ATOM 1019 N N . ILE A 1 130 ? -17.893 5.099 20.545 1.00 62.09 130 ILE A N 1
ATOM 1020 C CA . ILE A 1 130 ? -19.356 5.193 20.507 1.00 62.09 130 ILE A CA 1
ATOM 1021 C C . ILE A 1 130 ? -19.904 4.395 19.311 1.00 62.09 130 ILE A C 1
ATOM 1023 O O . ILE A 1 130 ? -20.887 3.677 19.438 1.00 62.09 130 ILE A O 1
ATOM 1027 N N . PHE A 1 131 ? -19.230 4.439 18.157 1.00 57.91 131 PHE A N 1
ATOM 1028 C CA . PHE A 1 131 ? -19.613 3.657 16.972 1.00 57.91 131 PHE A CA 1
ATOM 1029 C C . PHE A 1 131 ? -19.528 2.135 17.168 1.00 57.91 131 PHE A C 1
ATOM 1031 O O . PHE A 1 131 ? -20.344 1.408 16.609 1.00 57.91 131 PHE A O 1
ATOM 1038 N N . ALA A 1 132 ? -18.554 1.652 17.944 1.00 59.41 132 ALA A N 1
ATOM 1039 C CA . ALA A 1 132 ? -18.365 0.222 18.199 1.00 59.41 132 ALA A CA 1
ATOM 1040 C C . ALA A 1 132 ? -19.415 -0.368 19.157 1.00 59.41 132 ALA A C 1
ATOM 1042 O O . ALA A 1 132 ? -19.638 -1.575 19.148 1.00 59.41 132 ALA A O 1
ATOM 1043 N N . SER A 1 133 ? -20.062 0.468 19.975 1.00 63.62 133 SER A N 1
ATOM 1044 C CA . SER A 1 133 ? -21.079 0.036 20.938 1.00 63.62 133 SER A CA 1
ATOM 1045 C C . SER A 1 133 ? -22.499 -0.036 20.367 1.00 63.62 133 SER A C 1
ATOM 1047 O O . SER A 1 133 ? -23.385 -0.560 21.038 1.00 63.62 133 SER A O 1
ATOM 1049 N N . TYR A 1 134 ? -22.739 0.480 19.155 1.00 62.09 134 TYR A N 1
ATOM 1050 C CA . TYR A 1 134 ? -24.063 0.447 18.532 1.00 62.09 134 TYR A CA 1
ATOM 1051 C C . TYR A 1 134 ? -24.213 -0.756 17.590 1.00 62.09 134 TYR A C 1
ATOM 1053 O O . TYR A 1 134 ? -23.477 -0.849 16.603 1.00 62.09 134 TYR A O 1
ATOM 1061 N N . PRO A 1 135 ? -25.175 -1.662 17.845 1.00 59.91 135 PRO A N 1
ATOM 1062 C CA . PRO A 1 135 ? -25.456 -2.762 16.934 1.00 59.91 135 PRO A CA 1
ATOM 1063 C C . PRO A 1 135 ? -26.030 -2.230 15.616 1.00 59.91 135 PRO A C 1
ATOM 1065 O O . PRO A 1 135 ? -26.951 -1.412 15.623 1.00 59.91 135 PRO A O 1
ATOM 1068 N N . CYS A 1 136 ? -25.533 -2.737 14.482 1.00 50.50 136 CYS A N 1
ATOM 1069 C CA . CYS A 1 136 ? -26.054 -2.393 13.150 1.00 50.50 136 CYS A CA 1
ATOM 1070 C C . CYS A 1 136 ? -27.551 -2.697 12.981 1.00 50.50 136 CYS A C 1
ATOM 1072 O O . CYS A 1 136 ? -28.221 -2.046 12.186 1.00 50.50 136 CYS A O 1
ATOM 1074 N N . PHE A 1 137 ? -28.069 -3.666 13.740 1.00 50.69 137 PHE A N 1
ATOM 1075 C CA . PHE A 1 137 ? -29.471 -4.079 13.749 1.00 50.69 137 PHE A CA 1
ATOM 1076 C C . PHE A 1 137 ? -30.010 -4.115 15.186 1.00 50.69 137 PHE A C 1
ATOM 1078 O O . PHE A 1 137 ? -30.286 -5.167 15.758 1.00 50.69 137 PHE A O 1
ATOM 1085 N N . GLY A 1 138 ? -30.144 -2.941 15.799 1.00 43.28 138 GLY A N 1
ATOM 1086 C CA . GLY A 1 138 ? -30.891 -2.764 17.042 1.00 43.28 138 GLY A CA 1
ATOM 1087 C C . GLY A 1 138 ? -32.375 -2.539 16.754 1.00 43.28 138 GLY A C 1
ATOM 1088 O O . GLY A 1 138 ? -32.760 -1.434 16.400 1.00 43.28 138 GLY A O 1
ATOM 1089 N N . ARG A 1 139 ? -33.180 -3.604 16.875 1.00 40.09 139 ARG A N 1
ATOM 1090 C CA . ARG A 1 139 ? -34.648 -3.630 17.064 1.00 40.09 139 ARG A CA 1
ATOM 1091 C C . ARG A 1 139 ? -35.408 -2.374 16.579 1.00 40.09 139 ARG A C 1
ATOM 1093 O O . ARG A 1 139 ? -35.881 -1.575 17.379 1.00 40.09 139 ARG A O 1
ATOM 1100 N N . LEU A 1 140 ? -35.624 -2.267 15.266 1.00 37.66 140 LEU A N 1
ATOM 1101 C CA . LEU A 1 140 ? -36.795 -1.564 14.728 1.00 37.66 140 LEU A CA 1
ATOM 1102 C C . LEU A 1 140 ? -38.032 -2.425 15.015 1.00 37.66 140 LEU A C 1
ATOM 1104 O O . LEU A 1 140 ? -38.534 -3.123 14.142 1.00 37.66 140 LEU A O 1
ATOM 1108 N N . VAL A 1 141 ? -38.469 -2.453 16.269 1.00 29.14 141 VAL A N 1
ATOM 1109 C CA . VAL A 1 141 ? -39.790 -2.964 16.638 1.00 29.14 141 VAL A CA 1
ATOM 1110 C C . VAL A 1 141 ? -40.363 -1.924 17.586 1.00 29.14 141 VAL A C 1
ATOM 1112 O O . VAL A 1 141 ? -39.975 -1.867 18.754 1.00 29.14 141 VAL A O 1
ATOM 1115 N N . GLY A 1 142 ? -41.167 -1.032 17.005 1.00 32.81 142 GLY A N 1
ATOM 1116 C CA . GLY A 1 142 ? -42.161 -0.271 17.755 1.00 32.81 142 GLY A CA 1
ATOM 1117 C C . GLY A 1 142 ? -43.267 -1.181 18.266 1.00 32.81 142 GLY A C 1
ATOM 1118 O O . GLY A 1 142 ? -43.375 -2.323 17.762 1.00 32.81 142 GLY A O 1
#

Sequence (142 aa):
LTPLGIVTPLRLPHGNMNSVFAFQQGKETIFRPLLSQFQLLIWVDDLLAHAPSADNYLTEAKYCGRLYSSGTVRHDPARLESLIVMPSPSTAADLTWISSHIPDFERHVRPLRDLLQNLMQGQGSRSKAIFASYPCFGRLVG

InterPro domains:
  IPR043502 DNA/RNA polymerase superfamily [SSF56672] (4-118)
  IPR051320 Viral Replication and Maturation Polyprotein [PTHR33064] (3-117)

Organism: NCBI:txid70186

Radius of gyration: 21.95 Å; chains: 1; bounding box: 59×30×56 Å